Protein AF-X1UN65-F1 (afdb_monomer_lite)

Structure (mmCIF, N/CA/C/O backbone):
data_AF-X1UN65-F1
#
_entry.id   AF-X1UN65-F1
#
loop_
_atom_site.group_PDB
_atom_site.id
_atom_site.type_symbol
_atom_site.label_atom_id
_atom_site.label_alt_id
_atom_site.label_comp_id
_atom_site.label_asym_id
_atom_site.label_entity_id
_atom_site.label_seq_id
_atom_site.pdbx_PDB_ins_code
_atom_site.Cartn_x
_atom_site.Cartn_y
_atom_site.Cartn_z
_atom_site.occupancy
_atom_site.B_iso_or_equiv
_atom_site.auth_seq_id
_atom_site.auth_comp_id
_atom_site.auth_asym_id
_atom_site.auth_atom_id
_atom_site.pdbx_PDB_model_num
ATOM 1 N N . ARG A 1 1 ? 2.248 1.307 4.826 1.00 92.69 1 ARG A N 1
ATOM 2 C CA . ARG A 1 1 ? 2.130 1.540 6.285 1.00 92.69 1 ARG A CA 1
ATOM 3 C C . ARG A 1 1 ? 1.372 2.830 6.604 1.00 92.69 1 ARG A C 1
ATOM 5 O O . ARG A 1 1 ? 0.161 2.729 6.689 1.00 92.69 1 ARG A O 1
ATOM 12 N N . LYS A 1 2 ? 2.012 4.015 6.634 1.00 95.62 2 LYS A N 1
ATOM 13 C CA . LYS A 1 2 ? 1.389 5.301 7.045 1.00 95.62 2 LYS A CA 1
ATOM 14 C C . LYS A 1 2 ? -0.014 5.568 6.475 1.00 95.62 2 LYS A C 1
ATOM 16 O O . LYS A 1 2 ? -0.911 5.948 7.210 1.00 95.62 2 LYS A O 1
ATOM 21 N N . THR A 1 3 ? -0.212 5.347 5.175 1.00 95.75 3 THR A N 1
ATOM 22 C CA . THR A 1 3 ? -1.514 5.541 4.516 1.00 95.75 3 THR A CA 1
ATOM 23 C C . THR A 1 3 ? -2.606 4.631 5.085 1.00 95.75 3 THR A C 1
ATOM 25 O O . THR A 1 3 ? -3.701 5.095 5.371 1.00 95.75 3 THR A O 1
ATOM 28 N N . ILE A 1 4 ? -2.313 3.343 5.281 1.00 96.25 4 ILE A N 1
ATOM 29 C CA . ILE A 1 4 ? -3.287 2.373 5.801 1.00 96.25 4 ILE A CA 1
ATOM 30 C C . ILE A 1 4 ? -3.646 2.731 7.249 1.00 96.25 4 ILE A C 1
ATOM 32 O O . ILE A 1 4 ? -4.822 2.837 7.568 1.00 96.25 4 ILE A O 1
ATOM 36 N N . GLU A 1 5 ? -2.652 3.013 8.092 1.00 95.00 5 GLU A N 1
ATOM 37 C CA . GLU A 1 5 ? -2.865 3.412 9.494 1.00 95.00 5 GLU A CA 1
ATOM 38 C C . GLU A 1 5 ? -3.697 4.704 9.616 1.00 95.00 5 GLU A C 1
ATOM 40 O O . GLU A 1 5 ? -4.504 4.834 10.530 1.00 95.00 5 GLU A O 1
ATOM 45 N N . ALA A 1 6 ? -3.546 5.650 8.683 1.00 95.62 6 ALA A N 1
ATOM 46 C CA . ALA A 1 6 ? -4.284 6.911 8.710 1.00 95.62 6 ALA A CA 1
ATOM 47 C C . ALA A 1 6 ? -5.746 6.784 8.245 1.00 95.62 6 ALA A C 1
ATOM 49 O O . ALA A 1 6 ? -6.627 7.414 8.826 1.00 95.62 6 ALA A O 1
ATOM 50 N N . TYR A 1 7 ? -6.009 6.008 7.189 1.00 95.50 7 TYR A N 1
ATOM 51 C CA . TYR A 1 7 ? -7.321 6.005 6.525 1.00 95.50 7 TYR A CA 1
ATOM 52 C C . TYR A 1 7 ? -8.176 4.772 6.820 1.00 95.50 7 TYR A C 1
ATOM 54 O O . TYR A 1 7 ? -9.396 4.837 6.697 1.00 95.50 7 TYR A O 1
ATOM 62 N N . ALA A 1 8 ? -7.565 3.653 7.206 1.00 96.69 8 ALA A N 1
ATOM 63 C CA . ALA A 1 8 ? -8.258 2.388 7.379 1.00 96.69 8 ALA A CA 1
ATOM 64 C C . ALA A 1 8 ? -8.810 2.052 8.783 1.00 96.69 8 ALA A C 1
ATOM 66 O O . ALA A 1 8 ? -9.595 1.111 8.795 1.00 96.69 8 ALA A O 1
ATOM 67 N N . PRO A 1 9 ? -8.521 2.719 9.932 1.00 93.56 9 PRO A N 1
ATOM 68 C CA . PRO A 1 9 ? -8.866 2.200 11.273 1.00 93.56 9 PRO A CA 1
ATOM 69 C C . PRO A 1 9 ? -10.321 1.766 11.505 1.00 93.56 9 PRO A C 1
ATOM 71 O O . PRO A 1 9 ? -10.566 0.815 12.242 1.00 93.56 9 PRO A O 1
ATOM 74 N N . ALA A 1 10 ? -11.289 2.431 10.870 1.00 92.25 10 ALA A N 1
ATOM 75 C CA . ALA A 1 10 ? -12.718 2.170 11.066 1.00 92.25 10 ALA A CA 1
ATOM 76 C C . ALA A 1 10 ? -13.349 1.240 10.011 1.00 92.25 10 ALA A C 1
ATOM 78 O O . ALA A 1 10 ? -14.562 1.035 10.025 1.00 92.25 10 ALA A O 1
ATOM 79 N N . GLY A 1 11 ? -12.563 0.682 9.088 1.00 92.81 11 GLY A N 1
A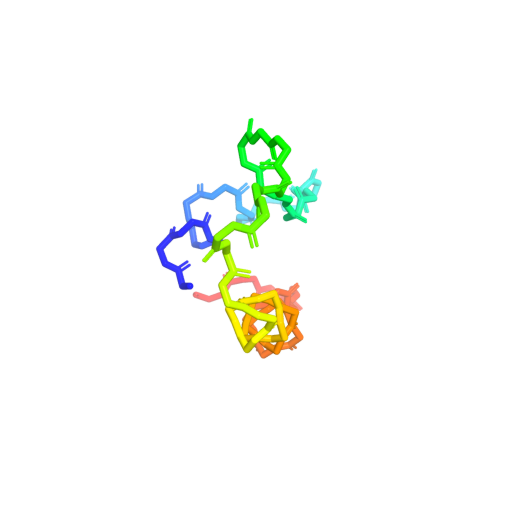TOM 80 C CA . GLY A 1 11 ? -13.119 -0.017 7.928 1.00 92.81 11 GLY A CA 1
ATOM 81 C C . GLY A 1 11 ? -13.356 0.910 6.737 1.00 92.81 11 GLY A C 1
ATOM 82 O O . GLY A 1 11 ? -13.115 2.112 6.799 1.00 92.81 11 GLY A O 1
ATOM 83 N N . GLY A 1 12 ? -13.835 0.337 5.631 1.00 93.06 12 GLY A N 1
ATOM 84 C CA . GLY A 1 12 ? -14.354 1.097 4.486 1.00 93.06 12 GLY A CA 1
ATOM 85 C C . GLY A 1 12 ? -13.312 1.794 3.604 1.00 93.06 12 GLY A C 1
ATOM 86 O O . GLY A 1 12 ? -13.687 2.424 2.618 1.00 93.06 12 GLY A O 1
ATOM 87 N N . TYR A 1 13 ? -12.020 1.669 3.910 1.00 95.62 13 TYR A N 1
ATOM 88 C CA . TYR A 1 13 ? -10.953 2.206 3.072 1.00 95.62 13 TYR A CA 1
ATOM 89 C C . TYR A 1 13 ? -10.542 1.209 1.984 1.00 95.62 13 TYR A C 1
ATOM 91 O O . TYR A 1 13 ? -10.223 0.056 2.271 1.00 95.62 13 TYR A O 1
ATOM 99 N N . ILE A 1 14 ? -10.509 1.672 0.734 1.00 95.62 14 ILE A N 1
ATOM 100 C CA . ILE A 1 14 ? -10.003 0.914 -0.414 1.00 95.62 14 ILE A CA 1
ATOM 101 C C . ILE A 1 14 ? -8.660 1.527 -0.808 1.00 95.62 14 ILE A C 1
ATOM 103 O O . ILE A 1 14 ? -8.602 2.671 -1.257 1.00 95.62 14 ILE A O 1
ATOM 107 N N . LEU A 1 15 ? -7.575 0.772 -0.630 1.00 96.00 15 LEU A N 1
ATOM 108 C CA . LEU A 1 15 ? -6.243 1.222 -1.020 1.00 96.00 15 LEU A CA 1
ATOM 109 C C . LEU A 1 15 ? -6.128 1.274 -2.548 1.00 96.00 15 LEU A C 1
ATOM 111 O O . LEU A 1 15 ? -6.303 0.267 -3.231 1.00 96.00 15 LEU A O 1
ATOM 115 N N . ALA A 1 16 ? -5.782 2.449 -3.063 1.00 96.12 16 ALA A N 1
ATOM 116 C CA . ALA A 1 16 ? -5.509 2.693 -4.470 1.00 96.12 16 ALA A CA 1
ATOM 117 C C . ALA A 1 16 ? -4.455 3.808 -4.616 1.00 96.12 16 ALA A C 1
ATOM 119 O O . ALA A 1 16 ? -4.253 4.589 -3.678 1.00 96.12 16 ALA A O 1
ATOM 120 N N . PRO A 1 17 ? -3.783 3.912 -5.775 1.00 94.12 17 PRO A N 1
ATOM 121 C CA . PRO A 1 17 ? -2.972 5.079 -6.095 1.00 94.12 17 PRO A CA 1
ATOM 122 C C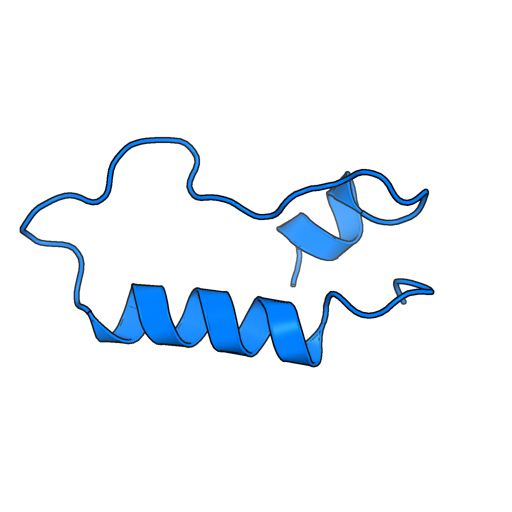 . PRO A 1 17 ? -3.831 6.354 -6.149 1.00 94.12 17 PRO A C 1
ATOM 124 O O . PRO A 1 17 ? -5.020 6.301 -6.457 1.00 94.12 17 PRO A O 1
ATOM 127 N N . ALA A 1 18 ? -3.226 7.514 -5.884 1.00 92.00 18 ALA A N 1
ATOM 128 C CA . ALA A 1 18 ? -3.937 8.798 -5.921 1.00 92.00 18 ALA A CA 1
ATOM 129 C C . ALA A 1 18 ? -4.335 9.238 -7.347 1.00 92.00 18 ALA A C 1
ATOM 131 O O . ALA A 1 18 ? -5.220 10.073 -7.512 1.00 92.00 18 ALA A O 1
ATOM 132 N N . HIS A 1 19 ? -3.666 8.695 -8.367 1.00 93.25 19 HIS A N 1
ATOM 133 C CA . HIS A 1 19 ? -3.910 8.956 -9.783 1.00 93.25 19 HIS A CA 1
ATOM 134 C C . HIS A 1 19 ? -3.538 7.710 -10.613 1.00 93.25 19 HIS A C 1
ATOM 136 O O . HIS A 1 19 ? -3.326 6.630 -10.068 1.00 93.25 19 HIS A O 1
ATOM 142 N N . ASN A 1 20 ? -3.463 7.840 -11.934 1.00 95.00 20 ASN A N 1
ATOM 143 C CA . ASN A 1 20 ? -3.050 6.781 -12.848 1.00 95.00 20 ASN A CA 1
ATOM 144 C C . ASN A 1 20 ? -1.613 6.300 -12.597 1.00 95.00 20 ASN A C 1
ATOM 146 O O . ASN A 1 20 ? -0.767 7.036 -12.093 1.00 95.00 20 ASN A O 1
ATOM 150 N N . LEU A 1 21 ? -1.345 5.065 -13.021 1.00 94.81 21 LEU A N 1
ATOM 151 C CA . LEU A 1 21 ? 0.011 4.540 -13.141 1.00 94.81 21 LEU A CA 1
ATOM 152 C C . LEU A 1 21 ? 0.668 5.129 -14.389 1.00 94.81 21 LEU A C 1
ATOM 154 O O . LEU A 1 21 ? 0.123 5.020 -15.489 1.00 94.81 21 LEU A O 1
ATOM 158 N N . GLU A 1 22 ? 1.833 5.740 -14.213 1.00 95.31 22 GLU A N 1
ATOM 159 C CA . GLU A 1 22 ? 2.596 6.334 -15.307 1.00 95.31 22 GLU A CA 1
ATOM 160 C C . GLU A 1 22 ? 3.563 5.311 -15.930 1.00 95.31 22 GLU A C 1
ATOM 162 O O . GLU A 1 22 ? 3.971 4.360 -15.253 1.00 95.31 22 GLU A O 1
ATOM 167 N N . PRO A 1 23 ? 3.948 5.464 -17.212 1.00 96.06 23 PRO A N 1
ATOM 168 C CA . PRO A 1 23 ? 4.806 4.498 -17.908 1.00 96.06 23 PRO A CA 1
ATOM 169 C C . PRO A 1 23 ? 6.188 4.284 -17.277 1.00 96.06 23 PRO A C 1
ATOM 171 O O . PRO A 1 23 ? 6.816 3.250 -17.494 1.00 96.06 23 PRO A O 1
ATOM 174 N N . ASP A 1 24 ? 6.675 5.261 -16.521 1.00 97.12 24 ASP A N 1
ATOM 175 C CA . ASP A 1 24 ? 7.958 5.227 -15.824 1.00 97.12 24 ASP A CA 1
ATOM 176 C C . ASP A 1 24 ? 7.864 4.596 -14.426 1.00 97.12 24 ASP A C 1
ATOM 178 O O . ASP A 1 24 ? 8.895 4.324 -13.806 1.00 97.12 24 ASP A O 1
ATOM 182 N N . THR A 1 25 ? 6.651 4.305 -13.937 1.00 96.75 25 THR A N 1
ATOM 183 C CA . THR A 1 25 ? 6.446 3.627 -12.657 1.00 96.75 25 THR A CA 1
ATOM 184 C C . THR A 1 25 ? 6.981 2.197 -12.752 1.00 96.75 25 THR A C 1
ATOM 186 O O . THR A 1 25 ? 6.427 1.372 -13.483 1.00 96.75 25 THR A O 1
ATOM 189 N N . PRO A 1 26 ? 8.027 1.835 -11.984 1.00 97.81 26 PRO A N 1
ATOM 190 C CA . PRO A 1 26 ? 8.562 0.485 -12.033 1.00 97.81 26 PRO A CA 1
ATOM 191 C C . PRO A 1 26 ? 7.500 -0.540 -11.597 1.00 97.81 26 PRO A C 1
ATOM 193 O O . PRO A 1 26 ? 6.924 -0.371 -10.518 1.00 97.81 26 PRO A O 1
ATOM 196 N N . PRO A 1 27 ? 7.292 -1.653 -12.330 1.00 97.19 27 PRO A N 1
ATOM 197 C CA . PRO A 1 27 ? 6.285 -2.659 -11.975 1.00 97.19 27 PRO A CA 1
ATOM 198 C C . PRO A 1 27 ? 6.415 -3.201 -10.545 1.00 97.19 27 PRO A C 1
ATOM 200 O O . PRO A 1 27 ? 5.415 -3.457 -9.877 1.00 97.19 27 PRO A O 1
ATOM 203 N N . ARG A 1 28 ? 7.648 -3.293 -10.029 1.00 98.44 28 ARG A N 1
ATOM 204 C CA . ARG A 1 28 ? 7.931 -3.697 -8.642 1.00 98.44 28 ARG A CA 1
ATOM 205 C C . ARG A 1 28 ? 7.234 -2.824 -7.592 1.00 98.44 28 ARG A C 1
ATOM 207 O O . ARG A 1 28 ? 6.908 -3.324 -6.526 1.00 98.44 28 ARG A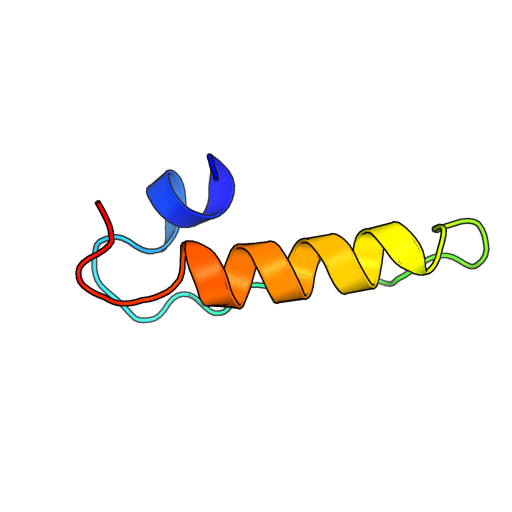 O 1
ATOM 214 N N . ASN A 1 29 ? 6.986 -1.544 -7.881 1.00 97.44 29 ASN A N 1
ATOM 215 C CA . ASN A 1 29 ? 6.314 -0.647 -6.942 1.00 97.44 29 ASN A CA 1
ATOM 216 C C . ASN A 1 29 ? 4.821 -0.982 -6.837 1.00 97.44 29 ASN A C 1
ATOM 218 O O . ASN A 1 29 ? 4.251 -0.893 -5.753 1.00 97.44 29 ASN A O 1
ATOM 222 N N . ILE A 1 30 ? 4.206 -1.407 -7.946 1.00 97.00 30 ILE A N 1
ATOM 223 C CA . ILE A 1 30 ? 2.819 -1.883 -7.965 1.00 97.00 30 ILE A CA 1
ATOM 224 C C . ILE A 1 30 ? 2.732 -3.151 -7.116 1.00 97.00 30 ILE A C 1
ATOM 226 O O . ILE A 1 30 ? 1.926 -3.211 -6.195 1.00 97.00 30 ILE A O 1
ATOM 230 N N . VAL A 1 31 ? 3.616 -4.122 -7.368 1.00 98.19 31 VAL A N 1
ATOM 231 C CA . VAL A 1 31 ? 3.684 -5.375 -6.597 1.00 98.19 31 VAL A CA 1
ATOM 232 C C . VAL A 1 31 ? 3.869 -5.089 -5.104 1.00 98.19 31 VAL A C 1
ATOM 234 O O . VAL A 1 31 ? 3.067 -5.556 -4.301 1.00 98.19 31 VAL A O 1
ATOM 237 N N . ALA A 1 32 ? 4.820 -4.224 -4.741 1.00 97.81 32 ALA A N 1
ATOM 238 C CA . ALA A 1 32 ? 5.061 -3.832 -3.353 1.00 97.81 32 ALA A CA 1
ATOM 239 C C . ALA A 1 32 ? 3.836 -3.170 -2.690 1.00 97.81 32 ALA A C 1
ATOM 241 O O . ALA A 1 32 ? 3.595 -3.366 -1.500 1.00 97.81 32 ALA A O 1
ATOM 242 N N . MET A 1 33 ? 3.033 -2.401 -3.438 1.00 97.38 33 MET A N 1
ATOM 243 C CA . MET A 1 33 ? 1.781 -1.834 -2.925 1.00 97.38 33 MET A CA 1
ATOM 244 C C . MET A 1 33 ? 0.752 -2.929 -2.607 1.00 97.38 33 MET A C 1
ATOM 246 O O . MET A 1 33 ? 0.115 -2.865 -1.556 1.00 97.38 33 MET A O 1
ATOM 250 N N . TYR A 1 34 ? 0.607 -3.935 -3.476 1.00 97.25 34 TYR A N 1
ATOM 251 C CA . TYR A 1 34 ? -0.283 -5.079 -3.237 1.00 97.25 34 TYR A CA 1
ATOM 252 C C . TYR A 1 34 ? 0.194 -5.942 -2.064 1.00 97.25 34 TYR A C 1
ATOM 254 O O . TYR A 1 34 ? -0.617 -6.316 -1.219 1.00 97.25 34 TYR A O 1
ATOM 262 N N . GLU A 1 35 ? 1.494 -6.219 -1.971 1.00 98.19 35 GLU A N 1
ATOM 263 C CA . GLU A 1 35 ? 2.085 -6.952 -0.844 1.00 98.19 35 GLU A CA 1
ATOM 264 C C . GLU A 1 35 ? 1.846 -6.208 0.475 1.00 98.19 35 GLU A C 1
ATOM 266 O O . GLU A 1 35 ? 1.332 -6.791 1.430 1.00 98.19 35 GLU A O 1
ATOM 271 N N . ALA A 1 36 ? 2.085 -4.892 0.504 1.00 96.94 36 ALA A N 1
ATOM 272 C CA . ALA A 1 36 ? 1.797 -4.065 1.672 1.00 96.94 36 ALA A CA 1
ATOM 273 C C . ALA A 1 36 ? 0.301 -4.059 2.035 1.00 96.94 36 ALA A C 1
ATOM 275 O O . ALA A 1 36 ? -0.038 -4.014 3.218 1.00 96.94 36 ALA A O 1
ATOM 276 N N . ALA A 1 37 ? -0.598 -4.114 1.047 1.00 96.56 37 ALA A N 1
ATOM 277 C CA . ALA A 1 37 ? -2.035 -4.239 1.280 1.00 96.56 37 ALA A CA 1
ATOM 278 C C . ALA A 1 37 ? -2.391 -5.579 1.944 1.00 96.56 37 ALA A C 1
ATOM 280 O O . ALA A 1 37 ? -3.200 -5.612 2.868 1.00 96.56 37 ALA A O 1
ATOM 281 N N . GLN A 1 38 ? -1.777 -6.681 1.504 1.00 95.94 38 GLN A N 1
ATOM 282 C CA . GLN A 1 38 ? -2.012 -8.015 2.066 1.00 95.94 38 GLN A CA 1
ATOM 283 C C . GLN A 1 38 ? -1.424 -8.180 3.472 1.00 95.94 38 GLN A C 1
ATOM 285 O O . GLN A 1 38 ? -2.028 -8.854 4.311 1.00 95.94 38 GLN A O 1
ATOM 290 N N . GLU A 1 39 ? -0.260 -7.577 3.723 1.00 96.50 39 GLU A N 1
ATOM 291 C CA . GLU A 1 39 ? 0.428 -7.630 5.014 1.00 96.50 39 GLU A CA 1
ATOM 292 C C . GLU A 1 39 ? -0.252 -6.733 6.058 1.00 96.50 39 GLU A C 1
ATOM 294 O O . GLU A 1 39 ? -0.479 -7.168 7.184 1.00 96.50 39 GLU A O 1
ATOM 299 N N . LEU A 1 40 ? -0.608 -5.497 5.685 1.00 95.94 40 LEU A N 1
ATOM 300 C CA . LEU A 1 40 ? -1.029 -4.454 6.630 1.00 95.94 40 LEU A CA 1
ATOM 301 C C . LEU A 1 40 ? 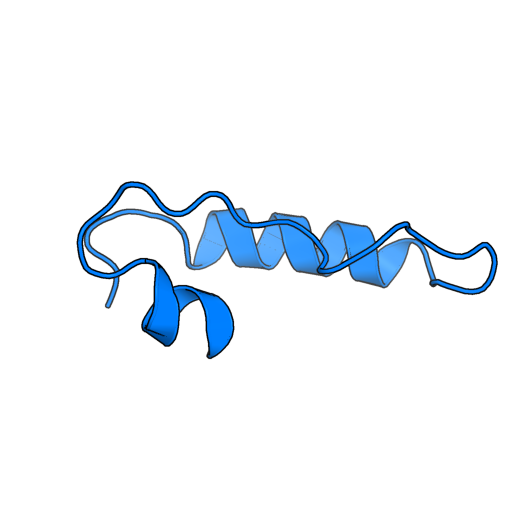-2.529 -4.129 6.580 1.00 95.94 40 LEU A C 1
ATOM 303 O O . LEU A 1 40 ? -3.028 -3.444 7.463 1.00 95.94 40 LEU A O 1
ATOM 307 N N . GLY A 1 41 ? -3.251 -4.563 5.544 1.00 95.06 41 GLY A N 1
ATOM 308 C CA . GLY A 1 41 ? -4.654 -4.196 5.305 1.00 95.06 41 GLY A CA 1
ATOM 309 C C . GLY A 1 41 ? -5.688 -5.118 5.955 1.00 95.06 41 GLY A C 1
ATOM 310 O O . GLY A 1 41 ? -6.874 -5.011 5.646 1.00 95.06 41 GLY A O 1
ATOM 311 N N . LYS A 1 42 ? -5.269 -6.050 6.820 1.00 94.38 42 LYS A N 1
ATOM 312 C CA . LYS A 1 42 ? -6.182 -6.956 7.531 1.00 94.38 42 LYS A CA 1
ATOM 313 C C . LYS A 1 42 ? -6.686 -6.301 8.808 1.00 94.38 42 LYS A C 1
ATOM 315 O O . LYS A 1 42 ? -5.900 -5.861 9.635 1.00 94.38 42 LYS A O 1
ATOM 320 N N . TYR A 1 43 ? -8.002 -6.292 8.971 1.00 92.19 43 TYR A N 1
ATOM 321 C CA . TYR A 1 43 ? -8.658 -5.755 10.156 1.00 92.19 43 TYR A CA 1
ATOM 322 C C . TYR A 1 43 ? -8.542 -6.698 11.369 1.00 92.19 43 TYR A C 1
ATOM 324 O O . TYR A 1 43 ? -8.626 -7.915 11.183 1.00 92.19 43 TYR A O 1
ATOM 332 N N . PRO A 1 44 ? -8.436 -6.167 12.604 1.00 92.00 44 PRO A N 1
ATOM 333 C CA . PRO A 1 44 ? -8.308 -4.744 12.938 1.00 92.00 44 PRO A CA 1
ATOM 334 C C . PRO A 1 44 ? -6.958 -4.168 12.485 1.00 92.00 44 PRO A C 1
ATOM 336 O O . PRO A 1 44 ? -5.931 -4.829 12.606 1.00 9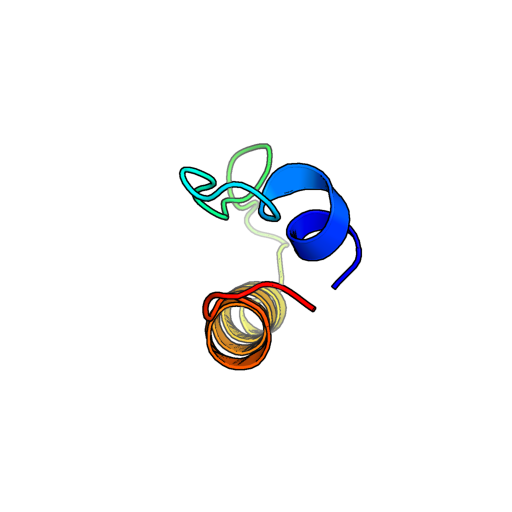2.00 44 PRO A O 1
ATOM 339 N N . ILE A 1 45 ? -6.976 -2.939 11.959 1.00 91.50 45 ILE A N 1
ATOM 340 C CA . ILE A 1 45 ? -5.751 -2.229 11.568 1.00 91.50 45 ILE A CA 1
ATOM 341 C C . ILE A 1 45 ? -5.059 -1.777 12.855 1.00 91.50 45 ILE A C 1
ATOM 343 O O . ILE A 1 45 ? -5.665 -1.051 13.646 1.00 91.50 45 ILE A O 1
ATOM 347 N N . GLY A 1 46 ? -3.840 -2.274 13.071 1.00 71.19 46 GLY A N 1
ATOM 348 C CA . GLY A 1 46 ? -2.983 -1.959 14.218 1.00 71.19 46 GLY A CA 1
ATOM 349 C C . GLY A 1 46 ? -2.042 -0.802 13.942 1.00 71.19 46 GLY A C 1
ATOM 350 O O . GLY A 1 46 ? -1.478 -0.774 12.825 1.00 71.19 46 GLY A O 1
#

Radius of g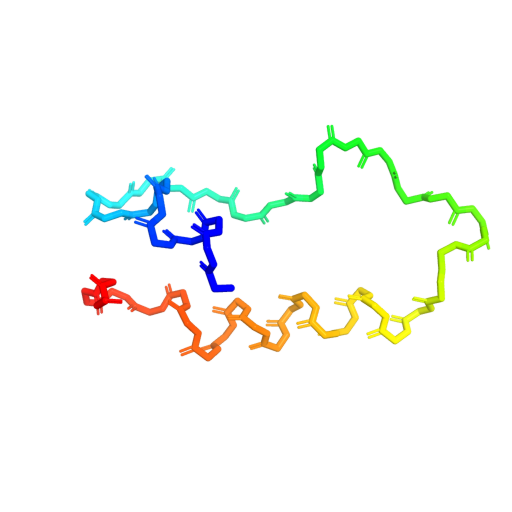yration: 11.56 Å; chains: 1; bounding box: 23×17×32 Å

Organism: NCBI:txid412755

Foldseek 3Di:
DVVCLVPDQVHDDDDDDPDDDDPPRPVVVVVVSVVCCVVQVDPNRD

Secondary structure (DSSP, 8-state):
-HHHHHH-TTS------SSPPPTTS-HHHHHHHHHHHHHH-SSSP-

InterPro domains:
  IPR000257 Uroporphyrinogen decarboxylase (URO-D) [PF01208] (2-39)
  IPR038071 UROD/MetE-like superfamily [G3DSA:3.20.20.210] (1-43)
  IPR038071 UROD/MetE-like superfamily [SSF51726] (4-44)

Sequence (46 aa):
RKTIEAYAPAGGYILAPAHNLEPDTPPRNIVAMYEAAQELGKYPIG

pLDDT: mean 94.95, std 4.0, range [71.19, 98.44]